Protein AF-A0A7S1QDC6-F1 (afdb_monomer_lite)

Radius of gyration: 20.39 Å; chains: 1; bounding box: 41×48×62 Å

Structure (mmCIF, N/CA/C/O backbone):
data_AF-A0A7S1QDC6-F1
#
_entry.id   AF-A0A7S1QDC6-F1
#
loop_
_atom_site.group_PDB
_atom_site.id
_atom_site.type_symbol
_atom_site.label_atom_id
_atom_site.label_alt_id
_atom_site.label_comp_id
_atom_site.label_asym_id
_atom_site.label_entity_id
_atom_site.label_seq_id
_atom_site.pdbx_PDB_ins_code
_atom_site.Cartn_x
_atom_site.Cartn_y
_atom_site.Cartn_z
_atom_site.occupancy
_atom_site.B_iso_or_equiv
_atom_site.auth_seq_id
_atom_site.auth_comp_id
_atom_site.auth_asym_id
_atom_site.auth_atom_id
_atom_site.pdbx_PDB_model_num
ATOM 1 N N . LEU A 1 1 ? 15.875 -5.600 -30.305 1.00 35.31 1 LEU A N 1
ATOM 2 C CA . LEU A 1 1 ? 15.458 -5.580 -31.722 1.00 35.31 1 LEU A CA 1
ATOM 3 C C . LEU A 1 1 ? 15.984 -4.277 -32.307 1.00 35.31 1 LEU A C 1
ATOM 5 O O . LEU A 1 1 ? 15.741 -3.243 -31.699 1.00 35.31 1 LEU A O 1
ATOM 9 N N . HIS A 1 2 ? 16.776 -4.357 -33.373 1.00 34.00 2 HIS A N 1
ATOM 10 C CA . HIS A 1 2 ? 17.306 -3.213 -34.121 1.00 34.00 2 HIS A CA 1
ATOM 11 C C . HIS A 1 2 ? 16.173 -2.286 -34.588 1.00 34.00 2 HIS A C 1
ATOM 13 O O . HIS A 1 2 ? 15.144 -2.784 -35.041 1.00 34.00 2 HIS A O 1
ATOM 19 N N . ALA A 1 3 ? 16.390 -0.974 -34.541 1.00 26.83 3 ALA A N 1
ATOM 20 C CA . ALA A 1 3 ? 15.672 -0.024 -35.383 1.00 26.83 3 ALA A CA 1
ATOM 21 C C . ALA A 1 3 ? 16.643 1.095 -35.772 1.00 26.83 3 ALA A C 1
ATOM 23 O O . ALA A 1 3 ? 16.982 1.962 -34.969 1.00 26.83 3 ALA A O 1
ATOM 24 N N . GLU A 1 4 ? 17.149 0.990 -36.996 1.00 35.66 4 GLU A N 1
ATOM 25 C CA . GLU A 1 4 ? 17.740 2.097 -37.735 1.00 35.66 4 GLU A CA 1
ATOM 26 C C . GLU A 1 4 ? 16.667 3.129 -38.114 1.00 35.66 4 GLU A C 1
ATOM 28 O O . GLU A 1 4 ? 15.508 2.778 -38.331 1.00 35.66 4 GLU A O 1
ATOM 33 N N . LEU A 1 5 ? 17.144 4.368 -38.275 1.00 38.75 5 LEU A N 1
ATOM 34 C CA . LEU A 1 5 ? 16.608 5.462 -39.093 1.00 38.75 5 LEU A CA 1
ATOM 35 C C . LEU A 1 5 ? 15.266 6.087 -38.682 1.00 38.75 5 LEU A C 1
ATOM 37 O O . LEU A 1 5 ? 14.196 5.617 -39.050 1.00 38.75 5 LEU A O 1
ATOM 41 N N . LEU A 1 6 ? 15.361 7.275 -38.075 1.00 36.66 6 LEU A N 1
ATOM 42 C CA . LEU A 1 6 ? 14.397 8.357 -38.281 1.00 36.66 6 LEU A CA 1
ATOM 43 C C . LEU A 1 6 ? 15.151 9.664 -38.565 1.00 36.66 6 LEU A C 1
ATOM 45 O O . LEU A 1 6 ? 16.233 9.923 -38.039 1.00 36.66 6 LEU A O 1
ATOM 49 N N . GLU A 1 7 ? 14.588 10.409 -39.503 1.00 43.44 7 GLU A N 1
ATOM 50 C CA . GLU A 1 7 ? 15.212 11.398 -40.373 1.00 43.44 7 GLU A CA 1
ATOM 51 C C . GLU A 1 7 ? 15.682 12.675 -39.659 1.00 43.44 7 GLU A C 1
ATOM 53 O O . GLU A 1 7 ? 15.037 13.183 -38.742 1.00 43.44 7 GLU A O 1
ATOM 58 N N . ARG A 1 8 ? 16.797 13.247 -40.136 1.00 41.16 8 ARG A N 1
ATOM 59 C CA . ARG A 1 8 ? 17.231 14.600 -39.771 1.00 41.16 8 ARG A CA 1
ATOM 60 C C . ARG A 1 8 ? 16.418 15.616 -40.574 1.00 41.16 8 ARG A C 1
ATOM 62 O O . ARG A 1 8 ? 16.711 15.846 -41.744 1.00 41.16 8 ARG A O 1
ATOM 69 N N . GLY A 1 9 ? 15.418 16.235 -39.951 1.00 43.78 9 GLY A N 1
ATOM 70 C CA . GLY A 1 9 ? 14.804 17.453 -40.481 1.00 43.78 9 GLY A CA 1
ATOM 71 C C . GLY A 1 9 ? 15.820 18.597 -40.455 1.00 43.78 9 GLY A C 1
ATOM 72 O O . GLY A 1 9 ? 16.334 18.936 -39.394 1.00 43.78 9 GLY A O 1
ATOM 73 N N . GLY A 1 10 ? 16.157 19.158 -41.617 1.00 44.28 10 GLY A N 1
ATOM 74 C CA . GLY A 1 10 ? 17.067 20.301 -41.714 1.00 44.28 10 GLY A CA 1
ATOM 75 C C . GLY A 1 10 ? 16.362 21.620 -41.394 1.00 44.28 10 GLY A C 1
ATOM 76 O O . GLY A 1 10 ? 15.289 21.879 -41.934 1.00 44.28 10 GLY A O 1
ATOM 77 N N . PHE A 1 11 ? 16.983 22.472 -40.573 1.00 46.94 11 PHE A N 1
ATOM 78 C CA . PHE A 1 11 ? 16.569 23.865 -40.369 1.00 46.94 11 PHE A CA 1
ATOM 79 C C . PHE A 1 11 ? 17.761 24.839 -40.349 1.00 46.94 11 PHE A C 1
ATOM 81 O O . PHE A 1 11 ? 18.915 24.448 -40.198 1.00 46.94 11 PHE A O 1
ATOM 88 N N . ALA A 1 12 ? 17.435 26.107 -40.616 1.00 53.38 12 ALA A N 1
ATOM 89 C CA . ALA A 1 12 ? 18.301 27.199 -41.064 1.00 53.38 12 ALA A CA 1
ATOM 90 C C . ALA A 1 12 ? 19.373 27.676 -40.050 1.00 53.38 12 ALA A C 1
ATOM 92 O O . ALA A 1 12 ? 19.178 27.561 -38.840 1.00 53.38 12 ALA A O 1
ATOM 93 N N . PRO A 1 13 ? 20.485 28.279 -40.524 1.00 42.72 13 PRO A N 1
ATOM 94 C CA . PRO A 1 13 ? 21.589 28.718 -39.669 1.00 42.72 13 PRO A CA 1
ATOM 95 C C . PRO A 1 13 ? 21.233 29.982 -38.866 1.00 42.72 13 PRO A C 1
ATOM 97 O O . PRO A 1 13 ? 20.857 30.998 -39.448 1.00 42.72 13 PRO A O 1
ATOM 100 N N . GLY A 1 14 ? 21.397 29.942 -37.536 1.00 58.16 14 GLY A N 1
ATOM 101 C CA . GLY A 1 14 ? 21.331 31.140 -36.679 1.00 58.16 14 GLY A CA 1
ATOM 102 C C . GLY A 1 14 ? 20.695 30.975 -35.295 1.00 58.16 14 GLY A C 1
ATOM 103 O O . GLY A 1 14 ? 20.747 31.911 -34.502 1.00 58.16 14 GLY A O 1
ATOM 104 N N . VAL A 1 15 ? 20.123 29.815 -34.968 1.00 51.81 15 VAL A N 1
ATOM 105 C CA . VAL A 1 15 ? 19.572 29.538 -33.630 1.00 51.81 15 VAL A CA 1
ATOM 106 C C . VAL A 1 15 ? 20.559 28.651 -32.874 1.00 51.81 15 VAL A C 1
ATOM 108 O O . VAL A 1 15 ? 20.955 27.607 -33.382 1.00 51.81 15 VAL A O 1
ATOM 111 N N . GLN A 1 16 ? 20.987 29.069 -31.678 1.00 48.47 16 GLN A N 1
ATOM 112 C CA . GLN A 1 16 ? 21.754 28.209 -30.774 1.00 48.47 16 GLN A CA 1
ATOM 113 C C . GLN A 1 16 ? 20.852 27.036 -30.370 1.00 48.47 16 GLN A C 1
ATOM 115 O O . GLN A 1 16 ? 19.906 27.197 -29.601 1.00 48.47 16 GLN A O 1
ATOM 120 N N . GLU A 1 17 ? 21.099 25.882 -30.982 1.00 49.03 17 GLU A N 1
ATOM 121 C CA . GLU A 1 17 ? 20.312 24.666 -30.822 1.00 49.03 17 GLU A CA 1
ATOM 122 C C . GLU A 1 17 ? 20.510 24.144 -29.394 1.00 49.03 17 GLU A C 1
ATOM 124 O O . GLU A 1 17 ? 21.606 23.733 -29.008 1.00 49.03 17 GLU A O 1
ATOM 129 N N . LEU A 1 18 ? 19.465 24.214 -28.568 1.00 46.81 18 LEU A N 1
ATOM 130 C CA . LEU A 1 18 ? 19.485 23.557 -27.269 1.00 46.81 18 LEU A CA 1
ATOM 131 C C . LEU A 1 18 ? 19.359 22.058 -27.550 1.00 46.81 18 LEU A C 1
ATOM 133 O O . LEU A 1 18 ? 18.273 21.568 -27.856 1.00 46.81 18 LEU A O 1
ATOM 137 N N . GLN A 1 19 ? 20.487 21.351 -27.527 1.00 42.47 19 GLN A N 1
ATOM 138 C CA . GLN A 1 19 ? 20.519 19.908 -27.730 1.00 42.47 19 GLN A CA 1
ATOM 139 C C . GLN A 1 19 ? 19.786 19.238 -26.561 1.00 42.47 19 GLN A C 1
ATOM 141 O O . GLN A 1 19 ? 20.292 19.169 -25.442 1.00 42.47 19 GLN A O 1
ATOM 146 N N . VAL A 1 20 ? 18.558 18.787 -26.812 1.00 53.44 20 VAL A N 1
ATOM 147 C CA . VAL A 1 20 ? 17.775 18.006 -25.853 1.00 53.44 20 VAL A CA 1
ATOM 148 C C . VAL A 1 20 ? 17.903 16.541 -26.237 1.00 53.44 20 VAL A C 1
ATOM 150 O O . VAL A 1 20 ? 17.207 16.054 -27.127 1.00 53.44 20 VAL A O 1
ATOM 153 N N . ASP A 1 21 ? 18.795 15.830 -25.555 1.00 42.91 21 ASP A N 1
ATOM 154 C CA . ASP A 1 21 ? 18.913 14.385 -25.710 1.00 42.91 21 ASP A CA 1
ATOM 155 C C . ASP A 1 21 ? 17.806 13.691 -24.897 1.00 42.91 21 ASP A C 1
ATOM 157 O O . ASP A 1 21 ? 17.764 13.759 -23.665 1.00 42.91 21 ASP A O 1
ATOM 161 N N . LEU A 1 22 ? 16.882 13.019 -25.587 1.00 39.88 22 LEU A N 1
ATOM 162 C CA . LEU A 1 22 ? 15.813 12.235 -24.966 1.00 39.88 22 LEU A CA 1
ATOM 163 C C . LEU A 1 22 ? 16.212 10.759 -24.904 1.00 39.88 22 LEU A C 1
ATOM 165 O O . LEU A 1 22 ? 16.134 10.030 -25.892 1.00 39.88 22 LEU A O 1
ATOM 169 N N . PHE A 1 23 ? 16.603 10.302 -23.717 1.00 40.09 23 PHE A N 1
ATOM 170 C CA . PHE A 1 23 ? 16.895 8.895 -23.455 1.00 40.09 23 PHE A CA 1
ATOM 171 C C . PHE A 1 23 ? 15.668 8.198 -22.859 1.00 40.09 23 PHE A C 1
ATOM 173 O O . PHE A 1 23 ? 15.332 8.402 -21.694 1.00 40.09 23 PHE A O 1
ATOM 180 N N . PHE A 1 24 ? 15.024 7.323 -23.632 1.00 40.91 24 PHE A N 1
ATOM 181 C CA . PHE A 1 24 ? 14.035 6.380 -23.109 1.00 40.91 24 PHE A CA 1
ATOM 182 C C . PHE A 1 24 ? 14.665 4.988 -23.044 1.00 40.91 24 PHE A C 1
ATOM 184 O O . PHE A 1 24 ? 14.716 4.272 -24.043 1.00 40.91 24 PHE A O 1
ATOM 191 N N . SER A 1 25 ? 15.138 4.575 -21.865 1.00 45.91 25 SER A N 1
ATOM 192 C CA . SER A 1 25 ? 15.275 3.146 -21.593 1.00 45.91 25 SER A CA 1
ATOM 193 C C . SER A 1 25 ? 13.894 2.646 -21.181 1.00 45.91 25 SER A C 1
ATOM 195 O O . SER A 1 25 ? 13.283 3.142 -20.234 1.00 45.91 25 SER A O 1
ATOM 197 N N . GLY A 1 26 ? 13.338 1.716 -21.958 1.00 38.78 26 GLY A N 1
ATOM 198 C CA . GLY A 1 26 ? 12.081 1.083 -21.598 1.00 38.78 26 GLY A CA 1
ATOM 199 C C . GLY A 1 26 ? 12.256 0.404 -20.246 1.00 38.78 26 GLY A C 1
ATOM 200 O O . GLY A 1 26 ? 12.924 -0.628 -20.158 1.00 38.78 26 GLY A O 1
ATOM 201 N N . LEU A 1 27 ? 11.646 0.963 -19.195 1.00 44.78 27 LEU A N 1
ATOM 202 C CA . LEU A 1 27 ? 11.279 0.175 -18.025 1.00 44.78 27 LEU A CA 1
ATOM 203 C C . LEU A 1 27 ? 10.631 -1.092 -18.586 1.00 44.78 27 LEU A C 1
ATOM 205 O O . LEU A 1 27 ? 9.740 -0.985 -19.436 1.00 44.78 27 LEU A O 1
ATOM 209 N N . ARG A 1 28 ? 11.128 -2.278 -18.196 1.00 46.53 28 ARG A N 1
ATOM 210 C CA . ARG A 1 28 ? 10.458 -3.561 -18.473 1.00 46.53 28 ARG A CA 1
ATOM 211 C C . ARG A 1 28 ? 8.961 -3.301 -18.421 1.00 46.53 28 ARG A C 1
ATOM 213 O O . ARG A 1 28 ? 8.509 -2.773 -17.409 1.00 46.53 28 ARG A O 1
ATOM 220 N N . LYS A 1 29 ? 8.235 -3.607 -19.501 1.00 50.91 29 LYS A N 1
ATOM 221 C CA . LYS A 1 29 ? 6.787 -3.400 -19.564 1.00 50.91 29 LYS A CA 1
ATOM 222 C C . LYS A 1 29 ? 6.190 -4.109 -18.351 1.00 50.91 29 LYS A C 1
ATOM 224 O O . LYS A 1 29 ? 6.134 -5.338 -18.340 1.00 50.91 29 LYS A O 1
ATOM 229 N N . MET A 1 30 ? 5.871 -3.352 -17.302 1.00 58.53 30 MET A N 1
ATOM 230 C CA . MET A 1 30 ? 5.314 -3.933 -16.094 1.00 58.53 30 MET A CA 1
ATOM 231 C C . MET A 1 30 ? 3.956 -4.502 -16.496 1.00 58.53 30 MET A C 1
ATOM 233 O O . MET A 1 30 ? 3.219 -3.850 -17.250 1.00 58.53 30 MET A O 1
ATOM 237 N N . PRO A 1 31 ? 3.642 -5.744 -16.103 1.00 62.44 31 PRO A N 1
ATOM 238 C CA . PRO A 1 31 ? 2.319 -6.276 -16.356 1.00 62.44 31 PRO A CA 1
ATOM 239 C C . PRO A 1 31 ? 1.299 -5.318 -15.736 1.00 62.44 31 PRO A C 1
ATOM 241 O O . PRO A 1 31 ? 1.493 -4.816 -14.625 1.00 62.44 31 PRO A O 1
ATOM 244 N N . ARG A 1 32 ? 0.229 -5.025 -16.484 1.00 66.12 32 ARG A N 1
ATOM 245 C CA . ARG A 1 32 ? -0.867 -4.209 -15.960 1.00 66.12 32 ARG A CA 1
ATOM 246 C C . ARG A 1 32 ? -1.409 -4.876 -14.703 1.00 66.12 32 ARG A C 1
ATOM 248 O O . ARG A 1 32 ? -1.716 -6.069 -14.735 1.00 66.12 32 ARG A O 1
ATOM 255 N N . LEU A 1 33 ? -1.555 -4.097 -13.637 1.00 68.12 33 LEU A N 1
ATOM 256 C CA . LEU A 1 33 ? -2.249 -4.538 -12.436 1.00 68.12 33 LEU A CA 1
ATOM 257 C C . LEU A 1 33 ? -3.701 -4.850 -12.809 1.00 68.12 33 LEU A C 1
ATOM 259 O O . LEU A 1 33 ? -4.391 -4.020 -13.401 1.00 68.12 33 LEU A O 1
ATOM 263 N N . ARG A 1 34 ? -4.165 -6.056 -12.482 1.00 71.12 34 ARG A N 1
ATOM 264 C CA . ARG A 1 34 ? -5.550 -6.488 -12.716 1.00 71.12 34 ARG A CA 1
ATOM 265 C C . ARG A 1 34 ? -6.442 -6.027 -11.567 1.00 71.12 34 ARG A C 1
ATOM 267 O O . ARG A 1 34 ? -6.919 -6.832 -10.767 1.00 71.12 34 ARG A O 1
ATOM 274 N N . VAL A 1 35 ? -6.621 -4.714 -11.450 1.00 75.19 35 VAL A N 1
ATOM 275 C CA . VAL A 1 35 ? -7.349 -4.089 -10.330 1.00 75.19 35 VAL A CA 1
ATOM 276 C C . VAL A 1 35 ? -8.815 -4.543 -10.292 1.00 75.19 35 VAL A C 1
ATOM 278 O O . VAL A 1 35 ? -9.410 -4.649 -9.221 1.00 75.19 35 VAL A O 1
ATOM 281 N N . GLU A 1 36 ? -9.399 -4.891 -11.440 1.00 80.56 36 GLU A N 1
ATOM 282 C CA . GLU A 1 36 ? -10.772 -5.392 -11.538 1.00 80.56 36 GLU A CA 1
ATOM 283 C C . GLU A 1 36 ? -10.982 -6.698 -10.766 1.00 80.56 36 GLU A C 1
ATOM 285 O O . GLU A 1 36 ? -12.054 -6.909 -10.193 1.00 80.56 36 GLU A O 1
ATOM 290 N N . ASP A 1 37 ? -9.971 -7.568 -10.723 1.00 78.56 37 ASP A N 1
ATOM 291 C CA . ASP A 1 37 ? -10.051 -8.841 -10.008 1.00 78.56 37 ASP A CA 1
ATOM 292 C C . ASP A 1 37 ? -10.016 -8.622 -8.488 1.00 78.56 37 ASP A C 1
ATOM 294 O O . ASP A 1 37 ? -10.794 -9.242 -7.755 1.00 78.56 37 ASP A O 1
ATOM 298 N N . ALA A 1 38 ? -9.196 -7.676 -8.016 1.00 77.31 38 ALA A N 1
ATOM 299 C CA . ALA A 1 38 ? -9.154 -7.270 -6.611 1.00 77.31 38 ALA A CA 1
ATOM 300 C C . ALA A 1 38 ? -10.480 -6.619 -6.174 1.00 77.31 38 ALA A C 1
ATOM 302 O O . ALA A 1 38 ? -11.057 -6.984 -5.149 1.00 77.31 38 ALA A O 1
ATOM 303 N N . ILE A 1 39 ? -11.041 -5.723 -6.998 1.00 85.75 39 ILE A N 1
ATOM 304 C CA . ILE A 1 39 ? -12.356 -5.110 -6.749 1.00 85.75 39 ILE A CA 1
ATOM 305 C C . ILE A 1 39 ? -13.454 -6.177 -6.704 1.00 85.75 39 ILE A C 1
ATOM 307 O O . ILE A 1 39 ? -14.294 -6.163 -5.803 1.00 85.75 39 ILE A O 1
ATOM 311 N N . ARG A 1 40 ? -13.470 -7.117 -7.660 1.00 86.31 40 ARG A N 1
ATOM 312 C CA . ARG A 1 40 ? -14.453 -8.213 -7.680 1.00 86.31 40 ARG A CA 1
ATOM 313 C C . ARG A 1 40 ? -14.355 -9.064 -6.417 1.00 86.31 40 ARG A C 1
ATOM 315 O O . ARG A 1 40 ? -15.383 -9.464 -5.877 1.00 86.31 40 ARG A O 1
ATOM 322 N N . THR A 1 41 ? -13.135 -9.312 -5.956 1.00 82.69 41 THR A N 1
ATOM 323 C CA . THR A 1 41 ? -12.863 -10.055 -4.728 1.00 82.69 41 THR A CA 1
ATOM 324 C C . THR A 1 41 ? -13.453 -9.344 -3.514 1.00 82.69 41 THR A C 1
ATOM 326 O O . THR A 1 41 ? -14.250 -9.953 -2.803 1.00 82.69 41 THR A O 1
ATOM 329 N N . LEU A 1 42 ? -13.164 -8.049 -3.340 1.00 84.62 42 LEU A N 1
ATOM 330 C CA . LEU A 1 42 ? -13.677 -7.237 -2.229 1.00 84.62 42 LEU A CA 1
ATOM 331 C C . LEU A 1 42 ? -15.207 -7.107 -2.228 1.00 84.62 42 LEU A C 1
ATOM 333 O O . LEU A 1 42 ? -15.832 -7.211 -1.178 1.00 84.62 42 LEU A O 1
ATOM 337 N N . ARG A 1 43 ? -15.853 -6.982 -3.397 1.00 87.50 43 ARG A N 1
ATOM 338 C CA . ARG A 1 43 ? -17.332 -6.972 -3.482 1.00 87.50 43 ARG A CA 1
ATOM 339 C C . ARG A 1 43 ? -17.977 -8.233 -2.907 1.00 87.50 43 ARG A C 1
ATOM 341 O O . ARG A 1 43 ? -19.114 -8.177 -2.455 1.00 87.50 43 ARG A O 1
ATOM 348 N N . GLY A 1 44 ? -17.273 -9.363 -2.949 1.00 84.62 44 GLY A N 1
ATOM 349 C CA . GLY A 1 44 ? -17.757 -10.641 -2.438 1.00 84.62 44 GLY A CA 1
ATOM 350 C C . GLY A 1 44 ? -17.495 -10.878 -0.950 1.00 84.62 44 GLY A C 1
ATOM 351 O O . GLY A 1 44 ? -17.898 -11.928 -0.454 1.00 84.62 44 GLY A O 1
ATOM 352 N N . THR A 1 45 ? -16.810 -9.969 -0.244 1.00 83.69 45 THR A N 1
ATOM 353 C CA . THR A 1 45 ? -16.409 -10.189 1.159 1.00 83.69 45 THR A CA 1
ATOM 354 C C . THR A 1 45 ? -17.349 -9.565 2.183 1.00 83.69 45 THR A C 1
ATOM 356 O O . THR A 1 45 ? -17.220 -9.863 3.365 1.00 83.69 45 THR A O 1
ATOM 359 N N . GLY A 1 46 ? -18.288 -8.717 1.750 1.00 81.88 46 GLY A N 1
ATOM 360 C CA . GLY A 1 46 ? -19.167 -7.957 2.646 1.00 81.88 46 GLY A CA 1
ATOM 361 C C . GLY A 1 46 ? -18.500 -6.733 3.286 1.00 81.88 46 GLY A C 1
ATOM 362 O O . GLY A 1 46 ? -19.164 -6.000 4.011 1.00 81.88 46 GLY A O 1
ATOM 363 N N . CYS A 1 47 ? -17.219 -6.477 3.001 1.00 86.44 47 CYS A N 1
ATOM 364 C CA . CYS A 1 47 ? -16.540 -5.260 3.434 1.00 86.44 47 CYS A CA 1
ATOM 365 C C . CYS A 1 47 ? -17.034 -4.054 2.627 1.00 86.44 47 CYS A C 1
ATOM 367 O O . CYS A 1 47 ? -17.102 -4.108 1.397 1.00 86.44 47 CYS A O 1
ATOM 369 N N . GLU A 1 48 ? -17.295 -2.937 3.301 1.00 89.50 48 GLU A N 1
ATOM 370 C CA . GLU A 1 48 ? -17.400 -1.645 2.630 1.00 89.50 48 GLU A CA 1
ATOM 371 C C . GLU A 1 48 ? -16.004 -1.202 2.169 1.00 89.50 48 GLU A C 1
ATOM 373 O O . GLU A 1 48 ? -15.032 -1.281 2.924 1.00 89.50 48 GLU A O 1
ATOM 378 N N . PHE A 1 49 ? -15.877 -0.775 0.912 1.00 89.25 49 PHE A N 1
ATOM 379 C CA . PHE A 1 49 ? -14.598 -0.338 0.359 1.00 89.25 49 PHE A CA 1
ATOM 380 C C . PHE A 1 49 ? -14.782 0.756 -0.695 1.00 89.25 49 PHE A C 1
ATOM 382 O O . PHE A 1 49 ? -15.804 0.833 -1.377 1.00 89.25 49 PHE A O 1
ATOM 389 N N . SER A 1 50 ? -13.739 1.568 -0.874 1.00 88.69 50 SER A N 1
ATOM 390 C CA . SER A 1 50 ? -13.654 2.588 -1.919 1.00 88.69 50 SER A CA 1
ATOM 391 C C . SER A 1 50 ? -12.388 2.372 -2.741 1.00 88.69 50 SER A C 1
ATOM 393 O O . SER A 1 50 ? -11.279 2.414 -2.212 1.00 88.69 50 SER A O 1
ATOM 395 N N . ALA A 1 51 ? -12.548 2.111 -4.039 1.00 89.94 51 ALA A N 1
ATOM 396 C CA . ALA A 1 51 ? -11.427 1.914 -4.952 1.00 89.94 51 ALA A CA 1
ATOM 397 C C . ALA A 1 51 ? -11.010 3.247 -5.591 1.00 89.94 51 ALA A C 1
ATOM 399 O O . ALA A 1 51 ? -11.840 3.979 -6.136 1.00 89.94 51 ALA A O 1
ATOM 400 N N . ARG A 1 52 ? -9.711 3.553 -5.553 1.00 91.06 52 ARG A N 1
ATOM 401 C CA . ARG A 1 52 ? -9.101 4.750 -6.151 1.00 91.06 52 ARG A CA 1
ATOM 402 C C . ARG A 1 52 ? -7.824 4.355 -6.888 1.00 91.06 52 ARG A C 1
ATOM 404 O O . ARG A 1 52 ? -7.188 3.368 -6.531 1.00 91.06 52 ARG A O 1
ATOM 411 N N . ALA A 1 53 ? -7.420 5.153 -7.876 1.00 90.88 53 ALA A N 1
ATOM 412 C CA . ALA A 1 53 ? -6.062 5.059 -8.406 1.00 90.88 53 ALA A CA 1
ATOM 413 C C . ALA A 1 53 ? -5.054 5.415 -7.306 1.00 90.88 53 ALA A C 1
ATOM 415 O O . ALA A 1 53 ? -5.320 6.311 -6.498 1.00 90.88 53 ALA A O 1
ATOM 416 N N . ALA A 1 54 ? -3.907 4.742 -7.285 1.00 89.81 54 ALA A N 1
ATOM 417 C CA . ALA A 1 54 ? -2.936 4.829 -6.200 1.00 89.81 54 ALA A CA 1
ATOM 418 C C . ALA A 1 54 ? -2.060 6.090 -6.293 1.00 89.81 54 ALA A C 1
ATOM 420 O O . ALA A 1 54 ? -0.850 6.008 -6.161 1.00 89.81 54 ALA A O 1
ATOM 421 N N . THR A 1 55 ? -2.642 7.265 -6.530 1.00 91.69 55 THR A N 1
ATOM 422 C CA . THR A 1 55 ? -1.898 8.529 -6.605 1.00 91.69 55 THR A CA 1
ATOM 423 C C . THR A 1 55 ? -1.606 9.083 -5.211 1.00 91.69 55 THR A C 1
ATOM 425 O O . THR A 1 55 ? -2.360 8.859 -4.263 1.00 91.69 55 THR A O 1
ATOM 428 N N . THR A 1 56 ? -0.529 9.860 -5.081 1.00 92.38 56 THR A N 1
ATOM 429 C CA . THR A 1 56 ? -0.191 10.551 -3.825 1.00 92.38 56 THR A CA 1
ATOM 430 C C . THR A 1 56 ? -1.322 11.464 -3.347 1.00 92.38 56 THR A C 1
ATOM 432 O O . THR A 1 56 ? -1.609 11.499 -2.154 1.00 92.38 56 THR A O 1
ATOM 435 N N . GLU A 1 57 ? -1.997 12.143 -4.278 1.00 92.56 57 GLU A N 1
ATOM 436 C CA . GLU A 1 57 ? -3.192 12.961 -4.041 1.00 92.56 57 GLU A CA 1
ATOM 437 C C . GLU A 1 57 ? -4.309 12.138 -3.378 1.00 92.56 57 GLU A C 1
ATOM 439 O O . GLU A 1 57 ? -4.716 12.438 -2.258 1.00 92.56 57 GLU A O 1
ATOM 444 N N . ASN A 1 58 ? -4.740 11.041 -4.017 1.00 92.69 58 ASN A N 1
ATOM 445 C CA . ASN A 1 58 ? -5.832 10.201 -3.519 1.00 92.69 58 ASN A CA 1
ATOM 446 C C . ASN A 1 58 ? -5.512 9.604 -2.145 1.00 92.69 58 ASN A C 1
ATOM 448 O O . ASN A 1 58 ? -6.389 9.536 -1.285 1.00 92.69 58 ASN A O 1
ATOM 452 N N . ILE A 1 59 ? -4.261 9.186 -1.930 1.00 92.62 59 ILE A N 1
ATOM 453 C CA . ILE A 1 59 ? -3.807 8.631 -0.650 1.00 92.62 59 ILE A CA 1
ATOM 454 C C . ILE A 1 59 ? -3.911 9.685 0.457 1.00 92.62 59 ILE A C 1
ATOM 456 O O . ILE A 1 59 ? -4.477 9.400 1.512 1.00 92.62 59 ILE A O 1
ATOM 460 N N . ARG A 1 60 ? -3.432 10.913 0.213 1.00 92.00 60 ARG A N 1
ATOM 461 C CA . ARG A 1 60 ? -3.544 12.016 1.183 1.00 92.00 60 ARG A CA 1
ATOM 462 C C . ARG A 1 60 ? -4.994 12.353 1.486 1.00 92.00 60 ARG A C 1
ATOM 464 O O . ARG A 1 60 ? -5.334 12.508 2.652 1.00 92.00 60 ARG A O 1
ATOM 471 N N . THR A 1 61 ? -5.841 12.450 0.462 1.00 90.44 61 THR A N 1
ATOM 472 C CA . THR A 1 61 ? -7.265 12.755 0.639 1.00 90.44 61 THR A CA 1
ATOM 473 C C . THR A 1 61 ? -7.961 11.699 1.495 1.00 90.44 61 THR A C 1
ATOM 475 O O . THR A 1 61 ? -8.677 12.061 2.423 1.00 90.44 61 THR A O 1
ATOM 478 N N . LEU A 1 62 ? -7.720 10.408 1.234 1.00 89.81 62 LEU A N 1
ATOM 479 C CA . LEU A 1 62 ? -8.291 9.310 2.025 1.00 89.81 62 LEU A CA 1
ATOM 480 C C . LEU A 1 62 ? -7.814 9.343 3.481 1.00 89.81 62 LEU A C 1
ATOM 482 O O . LEU A 1 62 ? -8.612 9.203 4.402 1.00 89.81 62 LEU A O 1
ATOM 486 N N . ILE A 1 63 ? -6.517 9.559 3.701 1.00 89.56 63 ILE A N 1
ATOM 487 C CA . ILE A 1 63 ? -5.958 9.650 5.053 1.00 89.56 63 ILE A CA 1
ATOM 488 C C . ILE A 1 63 ? -6.538 10.849 5.811 1.00 89.56 63 ILE A C 1
ATOM 490 O O . ILE A 1 63 ? -6.918 10.706 6.971 1.00 89.56 63 ILE A O 1
ATOM 494 N N . ALA A 1 64 ? -6.630 12.010 5.161 1.00 88.31 64 ALA A N 1
ATOM 495 C CA . ALA A 1 64 ? -7.146 13.230 5.770 1.00 88.31 64 ALA A CA 1
ATOM 496 C C . ALA A 1 64 ? -8.647 13.151 6.092 1.00 88.31 64 ALA A C 1
ATOM 498 O O . ALA A 1 64 ? -9.082 13.759 7.067 1.00 88.31 64 ALA A O 1
ATOM 499 N N . ALA A 1 65 ? -9.429 12.401 5.307 1.00 87.88 65 ALA A N 1
ATOM 500 C CA . ALA A 1 65 ? -10.845 12.168 5.587 1.00 87.88 65 ALA A CA 1
ATOM 501 C C . ALA A 1 65 ? -11.055 11.380 6.893 1.00 87.88 65 ALA A C 1
ATOM 503 O O . ALA A 1 65 ? -12.029 11.620 7.605 1.00 87.88 65 ALA A O 1
ATOM 504 N N . GLY A 1 66 ? -10.132 10.468 7.227 1.00 86.88 66 GLY A N 1
ATOM 505 C CA . GLY A 1 66 ? -10.142 9.716 8.487 1.00 86.88 66 GLY A CA 1
ATOM 506 C C . GLY A 1 66 ? -11.290 8.707 8.631 1.00 86.88 66 GLY A C 1
ATOM 507 O O . GLY A 1 66 ? -11.496 8.168 9.717 1.00 86.88 66 GLY A O 1
ATOM 508 N N . ASP A 1 67 ? -12.025 8.446 7.551 1.00 85.62 67 ASP A N 1
ATOM 509 C CA . ASP A 1 67 ? -13.155 7.514 7.471 1.00 85.62 67 ASP A CA 1
ATOM 510 C C . ASP A 1 67 ? -12.710 6.057 7.279 1.00 85.62 67 ASP A C 1
ATOM 512 O O . ASP A 1 67 ? -13.421 5.119 7.641 1.00 85.62 67 ASP A O 1
ATOM 516 N N . CYS A 1 68 ? -11.501 5.853 6.759 1.00 87.25 68 CYS A N 1
ATOM 517 C CA . CYS A 1 68 ? -10.952 4.535 6.507 1.00 87.25 68 CYS A CA 1
ATOM 518 C C . CYS A 1 68 ? -10.062 4.040 7.657 1.00 87.25 68 CYS A C 1
ATOM 520 O O . CYS A 1 68 ? -9.265 4.786 8.224 1.00 87.25 68 CYS A O 1
ATOM 522 N N . ARG A 1 69 ? -10.155 2.742 7.975 1.00 90.19 69 ARG A N 1
ATOM 523 C CA . ARG A 1 69 ? -9.280 2.058 8.949 1.00 90.19 69 ARG A CA 1
ATOM 524 C C . ARG A 1 69 ? -8.227 1.160 8.297 1.00 90.19 69 ARG A C 1
ATOM 526 O O . ARG A 1 69 ? -7.260 0.780 8.961 1.00 90.19 69 ARG A O 1
ATOM 533 N N . ILE A 1 70 ? -8.416 0.806 7.024 1.00 92.69 70 ILE A N 1
ATOM 534 C CA . ILE A 1 70 ? -7.614 -0.191 6.309 1.00 92.69 70 ILE A CA 1
ATOM 535 C C . ILE A 1 70 ? -7.214 0.354 4.941 1.00 92.69 70 ILE A C 1
ATOM 537 O O . ILE A 1 70 ? -8.068 0.592 4.093 1.00 92.69 70 ILE A O 1
ATOM 541 N N . LEU A 1 71 ? -5.914 0.482 4.685 1.00 93.69 71 LEU A N 1
ATOM 542 C CA . LEU A 1 71 ? -5.419 0.816 3.349 1.00 93.69 71 LEU A CA 1
ATOM 543 C C . LEU A 1 71 ? -4.972 -0.455 2.632 1.00 93.69 71 LEU A C 1
ATOM 545 O O . LEU A 1 71 ? -4.031 -1.108 3.076 1.00 93.69 71 LEU A O 1
ATOM 549 N N . HIS A 1 72 ? -5.630 -0.789 1.522 1.00 93.12 72 HIS A N 1
ATOM 550 C CA . HIS A 1 72 ? -5.208 -1.860 0.624 1.00 93.12 72 HIS A CA 1
ATOM 551 C C . HIS A 1 72 ? -4.507 -1.267 -0.599 1.00 93.12 72 HIS A C 1
ATOM 553 O O . HIS A 1 72 ? -5.112 -0.525 -1.372 1.00 93.12 72 HIS A O 1
ATOM 559 N N . PHE A 1 73 ? -3.233 -1.602 -0.770 1.00 92.44 73 PHE A N 1
ATOM 560 C CA . PHE A 1 73 ? -2.420 -1.184 -1.898 1.00 92.44 73 PHE A CA 1
ATOM 561 C C . PHE A 1 73 ? -2.133 -2.345 -2.839 1.00 92.44 73 PHE A C 1
ATOM 563 O O . PHE A 1 73 ? -1.613 -3.374 -2.416 1.00 92.44 73 PHE A O 1
ATOM 570 N N . SER A 1 74 ? -2.373 -2.115 -4.126 1.00 88.50 74 SER A N 1
ATOM 571 C CA . SER A 1 74 ? -1.865 -2.941 -5.217 1.00 88.50 74 SER A CA 1
ATOM 572 C C . SER A 1 74 ? -1.010 -2.044 -6.106 1.00 88.50 74 SER A C 1
ATOM 574 O O . SER A 1 74 ? -1.523 -1.114 -6.727 1.00 88.50 74 SER A O 1
ATOM 576 N N . PHE A 1 75 ? 0.298 -2.274 -6.111 1.00 87.94 75 PHE A N 1
ATOM 577 C CA . PHE A 1 75 ? 1.266 -1.531 -6.918 1.00 87.94 75 PHE A CA 1
ATOM 578 C C . PHE A 1 75 ? 2.481 -2.406 -7.216 1.00 87.94 75 PHE A C 1
ATOM 580 O O . PHE A 1 75 ? 2.586 -3.520 -6.713 1.00 87.94 75 PHE A O 1
ATOM 587 N N . HIS A 1 76 ? 3.426 -1.880 -7.992 1.00 86.38 76 HIS A N 1
ATOM 588 C CA . HIS A 1 76 ? 4.724 -2.520 -8.188 1.00 86.38 76 HIS A CA 1
ATOM 589 C C . HIS A 1 76 ? 5.773 -1.940 -7.240 1.00 86.38 76 HIS A C 1
ATOM 591 O O . HIS A 1 76 ? 5.754 -0.746 -6.919 1.00 86.38 76 HIS A O 1
ATOM 597 N N . THR A 1 77 ? 6.739 -2.766 -6.844 1.00 84.94 77 THR A N 1
ATOM 598 C CA . THR A 1 77 ? 7.987 -2.316 -6.218 1.00 84.94 77 THR A CA 1
ATOM 599 C C . THR A 1 77 ? 9.199 -2.816 -6.995 1.00 84.94 77 THR A C 1
ATOM 601 O O . THR A 1 77 ? 9.141 -3.802 -7.732 1.00 84.94 77 THR A O 1
ATOM 604 N N . SER A 1 78 ? 10.327 -2.121 -6.853 1.00 82.88 78 SER A N 1
ATOM 605 C CA . SER A 1 78 ? 11.598 -2.585 -7.413 1.00 82.88 78 SER A CA 1
ATOM 606 C C . SER A 1 78 ? 12.336 -3.499 -6.438 1.00 82.88 78 SER A C 1
ATOM 608 O O . SER A 1 78 ? 12.530 -3.131 -5.282 1.00 82.88 78 SER A O 1
ATOM 610 N N . SER A 1 79 ? 12.899 -4.596 -6.942 1.00 71.38 79 SER A N 1
ATOM 611 C CA . SER A 1 79 ? 13.808 -5.484 -6.199 1.00 71.38 79 SER A CA 1
ATOM 612 C C . SER A 1 79 ? 15.275 -5.005 -6.174 1.00 71.38 79 SER A C 1
ATOM 614 O O . SER A 1 79 ? 16.175 -5.776 -5.852 1.00 71.38 79 SER A O 1
ATOM 616 N N . ALA A 1 80 ? 15.548 -3.765 -6.597 1.00 66.81 80 ALA A N 1
ATOM 617 C CA . ALA A 1 80 ? 16.899 -3.206 -6.688 1.00 66.81 80 ALA A CA 1
ATOM 618 C C . ALA A 1 80 ? 17.435 -2.744 -5.317 1.00 66.81 80 ALA A C 1
ATOM 620 O O . ALA A 1 80 ? 16.687 -2.647 -4.349 1.00 66.81 80 ALA A O 1
ATOM 621 N N . GLN A 1 81 ? 18.725 -2.380 -5.255 1.00 63.88 81 GLN A N 1
ATOM 622 C CA . GLN A 1 81 ? 19.413 -1.912 -4.034 1.00 63.88 81 GLN A CA 1
ATOM 623 C C . GLN A 1 81 ? 18.692 -0.774 -3.289 1.00 63.88 81 GLN A C 1
ATOM 625 O O . GLN A 1 81 ? 18.874 -0.618 -2.086 1.00 63.88 81 GLN A O 1
ATOM 630 N N . SER A 1 82 ? 17.874 0.018 -3.990 1.00 75.81 82 SER A N 1
ATOM 631 C CA . SER A 1 82 ? 16.960 0.973 -3.366 1.00 75.81 82 SER A CA 1
ATOM 632 C C . SER A 1 82 ? 15.520 0.592 -3.689 1.00 75.81 82 SER A C 1
ATOM 634 O O . SER A 1 82 ? 15.120 0.572 -4.852 1.00 75.81 82 SER A O 1
ATOM 636 N N . LEU A 1 83 ? 14.741 0.291 -2.650 1.00 84.69 83 LEU A N 1
ATOM 637 C CA . LEU A 1 83 ? 13.321 -0.011 -2.775 1.00 84.69 83 LEU A CA 1
ATOM 638 C C . LEU A 1 83 ? 12.572 1.231 -3.285 1.00 84.69 83 LEU A C 1
ATOM 640 O O . LEU A 1 83 ? 12.578 2.293 -2.646 1.00 84.69 83 LEU A O 1
ATOM 644 N N . ARG A 1 84 ? 11.934 1.086 -4.447 1.00 90.56 84 ARG A N 1
ATOM 645 C CA . ARG A 1 84 ? 11.049 2.074 -5.067 1.00 90.56 84 ARG A CA 1
ATOM 646 C C . ARG A 1 84 ? 9.629 1.540 -5.129 1.00 90.56 84 ARG A C 1
ATOM 648 O O . ARG A 1 84 ? 9.439 0.351 -5.374 1.00 90.56 84 ARG A O 1
ATOM 655 N N . VAL A 1 85 ? 8.666 2.432 -4.935 1.00 90.62 85 VAL A N 1
ATOM 656 C CA . VAL A 1 85 ? 7.228 2.175 -5.068 1.00 90.62 85 VAL A CA 1
ATOM 657 C C . VAL A 1 85 ? 6.729 2.897 -6.313 1.00 90.62 85 VAL A C 1
ATOM 659 O O . VAL A 1 85 ? 7.026 4.078 -6.492 1.00 90.62 85 VAL A O 1
ATOM 662 N N . PHE A 1 86 ? 5.986 2.196 -7.167 1.00 91.44 86 PHE A N 1
ATOM 663 C CA . PHE A 1 86 ? 5.449 2.734 -8.416 1.00 91.44 86 PHE A CA 1
ATOM 664 C C . PHE A 1 86 ? 3.948 2.967 -8.268 1.00 91.44 86 PHE A C 1
ATOM 666 O O . PHE A 1 86 ? 3.149 2.039 -8.343 1.00 91.44 86 PHE A O 1
ATOM 673 N N . LEU A 1 87 ? 3.578 4.220 -8.027 1.00 90.44 87 LEU A N 1
ATOM 674 C CA . LEU A 1 87 ? 2.199 4.658 -7.859 1.00 90.44 87 LEU A CA 1
ATOM 675 C C . LEU A 1 87 ? 1.621 5.107 -9.202 1.00 90.44 87 LEU A C 1
ATOM 677 O O . LEU A 1 87 ? 2.102 6.080 -9.770 1.00 90.44 87 LEU A O 1
ATOM 681 N N . GLU A 1 88 ? 0.604 4.424 -9.718 1.00 86.69 88 GLU A N 1
ATOM 682 C CA . GLU A 1 88 ? 0.054 4.699 -11.053 1.00 86.69 88 GLU A CA 1
ATOM 683 C C . GLU A 1 88 ? -1.296 5.430 -10.993 1.00 86.69 88 GLU A C 1
ATOM 685 O O . GLU A 1 88 ? -2.144 5.154 -10.136 1.00 86.69 88 GLU A O 1
ATOM 690 N N . ASP A 1 89 ? -1.506 6.366 -11.923 1.00 85.38 89 ASP A N 1
ATOM 691 C CA . ASP A 1 89 ? -2.828 6.933 -12.199 1.00 85.38 89 ASP A CA 1
ATOM 692 C C . ASP A 1 89 ? -3.642 6.064 -13.183 1.00 85.38 89 ASP A C 1
ATOM 694 O O . ASP A 1 89 ? -3.161 5.067 -13.724 1.00 85.38 89 ASP A O 1
ATOM 698 N N . ILE A 1 90 ? -4.895 6.451 -13.449 1.00 80.62 90 ILE A N 1
ATOM 699 C CA . ILE A 1 90 ? -5.786 5.720 -14.373 1.00 80.62 90 ILE A CA 1
ATOM 700 C C . ILE A 1 90 ? -5.314 5.736 -15.837 1.00 80.62 90 ILE A C 1
ATOM 702 O O . ILE A 1 90 ? -5.836 4.987 -16.662 1.00 80.62 90 ILE A O 1
ATOM 706 N N . HIS A 1 91 ? -4.352 6.594 -16.174 1.00 82.38 91 HIS A N 1
ATOM 707 C CA . HIS A 1 91 ? -3.767 6.712 -17.505 1.00 82.38 91 HIS A CA 1
ATOM 708 C C . HIS A 1 91 ? -2.444 5.937 -17.621 1.00 82.38 91 HIS A C 1
ATOM 710 O O . HIS A 1 91 ? -1.859 5.890 -18.703 1.00 82.38 91 HIS A O 1
ATOM 716 N N . GLY A 1 92 ? -1.987 5.296 -16.537 1.00 75.56 92 GLY A N 1
ATOM 717 C CA . GLY A 1 92 ? -0.733 4.547 -16.479 1.00 75.56 92 GLY A CA 1
ATOM 718 C C . GLY A 1 92 ? 0.500 5.423 -16.252 1.00 75.56 92 GLY A C 1
ATOM 719 O O . GLY A 1 92 ? 1.623 4.964 -16.463 1.00 75.56 92 GLY A O 1
ATOM 720 N N . LYS A 1 93 ? 0.332 6.685 -15.838 1.00 83.12 93 LYS A N 1
ATOM 721 C CA . LYS A 1 93 ? 1.458 7.528 -15.433 1.00 83.12 93 LYS A CA 1
ATOM 722 C C . LYS A 1 93 ? 1.929 7.088 -14.052 1.00 83.12 93 LYS A C 1
ATOM 724 O O . LYS A 1 93 ? 1.196 7.213 -13.072 1.00 83.12 93 LYS A O 1
ATOM 729 N N . ALA A 1 94 ? 3.170 6.619 -13.979 1.00 85.38 94 ALA A N 1
ATOM 730 C CA . ALA A 1 94 ? 3.798 6.236 -12.725 1.00 85.38 94 ALA A CA 1
ATOM 731 C C . ALA A 1 94 ? 4.436 7.444 -12.019 1.00 85.38 94 ALA A C 1
ATOM 733 O O . ALA A 1 94 ? 5.181 8.227 -12.613 1.00 85.38 94 ALA A O 1
ATOM 734 N N . HIS A 1 95 ? 4.183 7.555 -10.722 1.00 89.06 95 HIS A N 1
ATOM 735 C CA . HIS A 1 95 ? 4.893 8.395 -9.776 1.00 89.06 95 HIS A CA 1
ATOM 736 C C . HIS A 1 95 ? 5.761 7.494 -8.893 1.00 89.06 95 HIS A C 1
ATOM 738 O O . HIS A 1 95 ? 5.262 6.589 -8.225 1.00 89.06 95 HIS A O 1
ATOM 744 N N . ILE A 1 96 ? 7.074 7.710 -8.927 1.00 91.62 96 ILE A N 1
ATOM 745 C CA . ILE A 1 96 ? 8.040 6.838 -8.255 1.00 91.62 96 ILE A CA 1
ATOM 746 C C . ILE A 1 96 ? 8.387 7.444 -6.900 1.00 91.62 96 ILE A C 1
ATOM 748 O O . ILE A 1 96 ? 8.871 8.571 -6.835 1.00 91.62 96 ILE A O 1
ATOM 752 N N . LEU A 1 97 ? 8.181 6.675 -5.835 1.00 91.94 97 LEU A N 1
ATOM 753 C CA . LEU A 1 97 ? 8.512 7.066 -4.468 1.00 91.94 97 LEU A CA 1
ATOM 754 C C . LEU A 1 97 ? 9.645 6.213 -3.909 1.00 91.94 97 LEU A C 1
ATOM 756 O O . LEU A 1 97 ? 9.777 5.029 -4.236 1.00 91.94 97 LEU A O 1
ATOM 760 N N . THR A 1 98 ? 10.447 6.791 -3.017 1.00 92.31 98 THR A N 1
ATOM 761 C CA . THR A 1 98 ? 11.294 5.986 -2.136 1.00 92.31 98 THR A CA 1
ATOM 762 C C . THR A 1 98 ? 10.444 5.312 -1.054 1.00 92.31 98 THR A C 1
ATOM 764 O O . THR A 1 98 ? 9.322 5.731 -0.767 1.00 92.31 98 THR A O 1
ATOM 767 N N . ALA A 1 99 ? 10.985 4.283 -0.396 1.00 89.94 99 ALA A N 1
ATOM 768 C CA . ALA A 1 99 ? 10.323 3.695 0.769 1.00 89.94 99 ALA A CA 1
ATOM 769 C C . ALA A 1 99 ? 10.101 4.715 1.907 1.00 89.94 99 ALA A C 1
ATOM 771 O O . ALA A 1 99 ? 9.124 4.595 2.643 1.00 89.94 99 ALA A O 1
ATOM 772 N N . SER A 1 100 ? 10.983 5.718 2.042 1.00 91.62 100 SER A N 1
ATOM 773 C CA . SER A 1 100 ? 10.807 6.808 3.010 1.00 91.62 100 SER A CA 1
ATOM 774 C C . SER A 1 100 ? 9.649 7.711 2.607 1.00 91.62 100 SER A C 1
ATOM 776 O O . SER A 1 100 ? 8.773 7.944 3.426 1.00 91.62 100 SER A O 1
ATOM 778 N N . ASP A 1 101 ? 9.592 8.148 1.346 1.00 93.56 101 ASP A N 1
ATOM 779 C CA . ASP A 1 101 ? 8.515 9.033 0.880 1.00 93.56 101 ASP A CA 1
ATOM 780 C C . ASP A 1 101 ? 7.153 8.352 0.990 1.00 93.56 101 ASP A C 1
ATOM 782 O O . ASP A 1 101 ? 6.174 8.981 1.379 1.00 93.56 101 ASP A O 1
ATOM 786 N N . PHE A 1 102 ? 7.083 7.052 0.678 1.00 93.81 102 PHE A N 1
ATOM 787 C CA . PHE A 1 102 ? 5.855 6.283 0.843 1.00 93.81 102 PHE A CA 1
ATOM 788 C C . PHE A 1 102 ? 5.457 6.174 2.316 1.00 93.81 102 PHE A C 1
ATOM 790 O O . PHE A 1 102 ? 4.304 6.417 2.655 1.00 93.81 102 PHE A O 1
ATOM 797 N N . ARG A 1 103 ? 6.400 5.863 3.214 1.00 93.69 103 ARG A N 1
ATOM 798 C CA . ARG A 1 103 ? 6.137 5.867 4.660 1.00 93.69 103 ARG A CA 1
ATOM 799 C C . ARG A 1 103 ? 5.612 7.232 5.106 1.00 93.69 103 ARG A C 1
ATOM 801 O O . ARG A 1 103 ? 4.578 7.301 5.762 1.00 93.69 103 ARG A O 1
ATOM 808 N N . ASP A 1 104 ? 6.295 8.305 4.733 1.00 93.25 104 ASP A N 1
ATOM 809 C CA . ASP A 1 104 ? 5.945 9.660 5.149 1.00 93.25 104 ASP A CA 1
ATOM 810 C C . ASP A 1 104 ? 4.584 10.079 4.580 1.00 93.25 104 ASP A C 1
ATOM 812 O O . ASP A 1 104 ? 3.807 10.723 5.276 1.00 93.25 104 ASP A O 1
ATOM 816 N N . LEU A 1 105 ? 4.237 9.628 3.371 1.00 93.06 105 LEU A N 1
ATOM 817 C CA . LEU A 1 105 ? 2.912 9.795 2.776 1.00 93.06 105 LEU A CA 1
ATOM 818 C C . LEU A 1 105 ? 1.803 9.116 3.594 1.00 93.06 105 LEU A C 1
ATOM 820 O O . LEU A 1 105 ? 0.747 9.716 3.770 1.00 93.06 105 LEU A O 1
ATOM 824 N N . ILE A 1 106 ? 2.029 7.893 4.087 1.00 91.94 106 ILE A N 1
ATOM 825 C CA . ILE A 1 106 ? 1.045 7.158 4.902 1.00 91.94 106 ILE A CA 1
ATOM 826 C C . ILE A 1 106 ? 0.875 7.787 6.288 1.00 91.94 106 ILE A C 1
ATOM 828 O O . ILE A 1 106 ? -0.219 7.786 6.849 1.00 91.94 106 ILE A O 1
ATOM 832 N N . LEU A 1 107 ? 1.956 8.322 6.851 1.00 88.56 107 LEU A N 1
ATOM 833 C CA . LEU A 1 107 ? 1.947 8.909 8.191 1.00 88.56 107 LEU A CA 1
ATOM 834 C C . LEU A 1 107 ? 1.509 10.375 8.194 1.00 88.56 107 LEU A C 1
ATOM 836 O O . LEU A 1 107 ? 1.061 10.880 9.225 1.00 88.56 107 LEU A O 1
ATOM 840 N N . ALA A 1 108 ? 1.633 11.067 7.061 1.00 85.12 108 ALA A N 1
ATOM 841 C CA . ALA A 1 108 ? 1.210 12.449 6.918 1.00 85.12 108 ALA A CA 1
ATOM 842 C C . ALA A 1 108 ? -0.292 12.578 7.201 1.00 85.12 108 ALA A C 1
ATOM 844 O O . ALA A 1 108 ? -1.120 11.951 6.550 1.00 85.12 108 ALA A O 1
ATOM 845 N N . GLY A 1 109 ? -0.647 13.408 8.183 1.00 70.25 109 GLY A N 1
ATOM 846 C CA . GLY A 1 109 ? -2.042 13.642 8.566 1.00 70.25 109 GLY A CA 1
ATOM 847 C C . GLY A 1 109 ? -2.642 12.594 9.509 1.00 70.25 109 GLY A C 1
ATOM 848 O O . GLY A 1 109 ? -3.779 12.766 9.936 1.00 70.25 109 GLY A O 1
ATOM 849 N N . GLN A 1 110 ? -1.899 11.551 9.899 1.00 75.62 110 GLN A N 1
ATOM 850 C CA . GLN A 1 110 ? -2.317 10.651 10.978 1.00 75.62 110 GLN A CA 1
ATOM 851 C C . GLN A 1 110 ? -2.117 11.342 12.340 1.00 75.62 110 GLN A C 1
ATOM 853 O O . GLN A 1 110 ? -1.009 11.788 12.656 1.00 75.62 110 GLN A O 1
ATOM 858 N N . ALA A 1 111 ? -3.149 11.391 13.190 1.00 66.56 111 ALA A N 1
ATOM 859 C CA . ALA A 1 111 ? -2.964 11.742 14.602 1.00 66.56 111 ALA A CA 1
ATOM 860 C C . ALA A 1 111 ? -2.072 10.684 15.274 1.00 66.56 111 ALA A C 1
ATOM 862 O O . ALA A 1 111 ? -2.232 9.505 14.999 1.00 66.56 111 ALA A O 1
ATOM 863 N N . ARG A 1 112 ? -1.114 11.063 16.129 1.00 65.94 112 ARG A N 1
ATOM 864 C CA . ARG A 1 112 ? -0.213 10.091 16.784 1.00 65.94 112 ARG A CA 1
ATOM 865 C C . ARG A 1 112 ? -0.914 9.388 17.957 1.00 65.94 112 ARG A C 1
ATOM 867 O O . ARG A 1 112 ? -1.658 10.028 18.694 1.00 65.94 112 ARG A O 1
ATOM 874 N N . GLY A 1 113 ? -0.633 8.099 18.164 1.00 63.75 113 GLY A N 1
ATOM 875 C CA . GLY A 1 113 ? -1.166 7.313 19.288 1.00 63.75 113 GLY A CA 1
ATOM 876 C C . GLY A 1 113 ? -2.566 6.742 19.032 1.00 63.75 113 GLY A C 1
ATOM 877 O O . GLY A 1 113 ? -2.881 6.331 17.918 1.00 63.75 113 GLY A O 1
ATOM 878 N N . GLU A 1 114 ? -3.421 6.712 20.058 1.00 58.81 114 GLU A N 1
ATOM 879 C CA . GLU A 1 114 ? -4.766 6.101 20.001 1.00 58.81 114 GLU A CA 1
ATOM 880 C C . GLU A 1 114 ? -5.721 6.766 18.988 1.00 58.81 114 GLU A C 1
ATOM 882 O O . GLU A 1 114 ? -6.741 6.184 18.622 1.00 58.81 114 GLU A O 1
ATOM 887 N N . GLY A 1 115 ? -5.363 7.949 18.478 1.00 65.69 115 GLY A N 1
ATOM 888 C CA . GLY A 1 115 ? -6.099 8.675 17.443 1.00 65.69 115 GLY A CA 1
ATOM 889 C C . GLY A 1 115 ? -5.780 8.280 15.995 1.00 65.69 115 GLY A C 1
ATOM 890 O O . GLY A 1 115 ? -6.365 8.878 15.095 1.00 65.69 115 GLY A O 1
ATOM 891 N N . GLN A 1 116 ? -4.878 7.322 15.730 1.00 73.94 116 GLN A N 1
ATOM 892 C CA . GLN A 1 116 ? -4.560 6.915 14.351 1.00 73.94 116 GLN A CA 1
ATOM 893 C C . GLN A 1 116 ? -5.781 6.281 13.661 1.00 73.94 116 GLN A C 1
ATOM 895 O O . GLN A 1 116 ? -6.263 5.233 14.117 1.00 73.94 116 GLN A O 1
ATOM 900 N N . PRO A 1 117 ? -6.289 6.862 12.553 1.00 82.88 117 PRO A N 1
ATOM 901 C CA . PRO A 1 117 ? -7.393 6.257 11.826 1.00 82.88 117 PRO A CA 1
ATOM 902 C C . PRO A 1 117 ? -6.948 4.945 11.174 1.00 82.88 117 PRO A C 1
ATOM 904 O O . PRO A 1 117 ? -7.646 3.945 11.323 1.00 82.88 117 PRO A O 1
ATOM 907 N N . ILE A 1 118 ? -5.756 4.882 10.566 1.00 90.94 118 ILE A N 1
ATOM 908 C CA . ILE A 1 118 ? -5.284 3.663 9.899 1.00 90.94 118 ILE A CA 1
ATOM 909 C C . ILE A 1 118 ? -4.754 2.655 10.923 1.00 90.94 118 ILE A C 1
ATOM 911 O O . ILE A 1 118 ? -3.784 2.904 11.636 1.00 90.94 118 ILE A O 1
ATOM 915 N N . ARG A 1 119 ? -5.385 1.480 10.969 1.00 91.19 119 ARG A N 1
ATOM 916 C CA . ARG A 1 119 ? -5.033 0.362 11.861 1.00 91.19 119 ARG A CA 1
ATOM 917 C C . ARG A 1 119 ? -4.314 -0.764 11.129 1.00 91.19 119 ARG A C 1
ATOM 919 O O . ARG A 1 119 ? -3.563 -1.510 11.750 1.00 91.19 119 ARG A O 1
ATOM 926 N N . LEU A 1 120 ? -4.551 -0.883 9.825 1.00 94.00 120 LEU A N 1
ATOM 927 C CA . LEU A 1 120 ? -3.992 -1.928 8.982 1.00 94.00 120 LEU A CA 1
ATOM 928 C C . LEU A 1 120 ? -3.580 -1.356 7.624 1.00 94.00 120 LEU A C 1
ATOM 930 O O . LEU A 1 120 ? -4.366 -0.679 6.962 1.00 94.00 120 LEU A O 1
ATOM 934 N N . VAL A 1 121 ? -2.367 -1.688 7.189 1.00 95.44 121 VAL A N 1
ATOM 935 C CA . VAL A 1 121 ? -1.924 -1.493 5.805 1.00 95.44 121 VAL A CA 1
ATOM 936 C C . VAL A 1 121 ? -1.687 -2.857 5.165 1.00 95.44 121 VAL A C 1
ATOM 938 O O . VAL A 1 121 ? -0.891 -3.653 5.652 1.00 95.44 121 VAL A O 1
ATOM 941 N N . PHE A 1 122 ? -2.378 -3.134 4.067 1.00 94.62 122 PHE A N 1
ATOM 942 C CA . PHE A 1 122 ? -2.229 -4.347 3.275 1.00 94.62 122 PHE A CA 1
ATOM 943 C C . PHE A 1 122 ? -1.515 -4.001 1.969 1.00 94.62 122 PHE A C 1
ATOM 945 O O . PHE A 1 122 ? -2.006 -3.171 1.208 1.00 94.62 122 PHE A O 1
ATOM 952 N N . ILE A 1 123 ? -0.371 -4.629 1.697 1.00 92.81 123 ILE A N 1
ATOM 953 C CA . ILE A 1 123 ? 0.445 -4.366 0.507 1.00 92.81 123 ILE A CA 1
ATOM 954 C C . ILE A 1 123 ? 0.502 -5.622 -0.363 1.00 92.81 123 ILE A C 1
ATOM 956 O O . ILE A 1 123 ? 1.261 -6.553 -0.089 1.00 92.81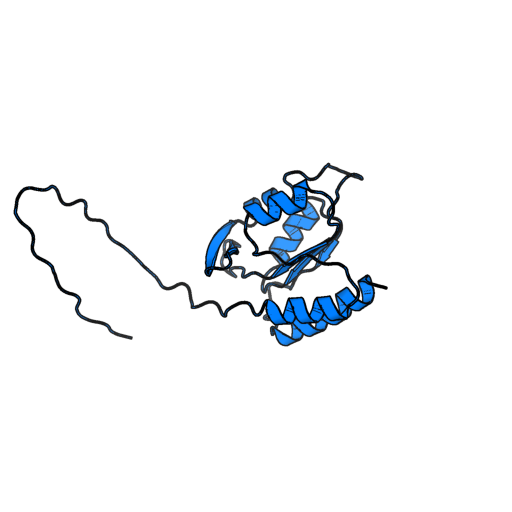 123 ILE A O 1
ATOM 960 N N . SER A 1 124 ? -0.276 -5.619 -1.442 1.00 88.88 124 SER A N 1
ATOM 961 C CA . SER A 1 124 ? -0.244 -6.628 -2.499 1.00 88.88 124 SER A CA 1
ATOM 962 C C . SER A 1 124 ? 0.768 -6.218 -3.572 1.00 88.88 124 SER A C 1
ATOM 964 O O . SER A 1 124 ? 0.437 -5.628 -4.600 1.00 88.88 124 SER A O 1
ATOM 966 N N . SER A 1 125 ? 2.044 -6.458 -3.272 1.00 86.38 125 SER A N 1
ATOM 967 C CA . SER A 1 125 ? 3.173 -6.262 -4.186 1.00 86.38 125 SER A CA 1
ATOM 968 C C . SER A 1 125 ? 4.276 -7.248 -3.838 1.00 86.38 125 SER A C 1
ATOM 970 O O . SER A 1 125 ? 4.598 -7.415 -2.656 1.00 86.38 125 SER A O 1
ATOM 972 N N . CYS A 1 126 ? 4.912 -7.837 -4.852 1.00 81.69 126 CYS A N 1
ATOM 973 C CA . CYS A 1 126 ? 6.161 -8.583 -4.682 1.00 81.69 126 CYS A CA 1
ATOM 974 C C . CYS A 1 126 ? 7.193 -7.715 -3.950 1.00 81.69 126 CYS A C 1
ATOM 976 O O . CYS A 1 126 ? 7.150 -6.493 -4.067 1.00 81.69 126 CYS A O 1
ATOM 978 N N . HIS A 1 127 ? 8.106 -8.321 -3.189 1.00 83.38 127 HIS A N 1
ATOM 979 C CA . HIS A 1 127 ? 9.186 -7.600 -2.497 1.00 83.38 127 HIS A CA 1
ATOM 980 C C . HIS A 1 127 ? 8.724 -6.428 -1.605 1.00 83.38 127 HIS A C 1
ATOM 982 O O . HIS A 1 127 ? 9.390 -5.396 -1.503 1.00 83.38 127 HIS A O 1
ATOM 988 N N . SER A 1 128 ? 7.545 -6.544 -0.988 1.00 88.94 128 SER A N 1
ATOM 989 C CA . SER A 1 128 ? 6.976 -5.494 -0.131 1.00 88.94 128 SER A CA 1
ATOM 990 C C . SER A 1 128 ? 7.391 -5.609 1.336 1.00 88.94 128 SER A C 1
ATOM 992 O O . SER A 1 128 ? 7.067 -4.717 2.118 1.00 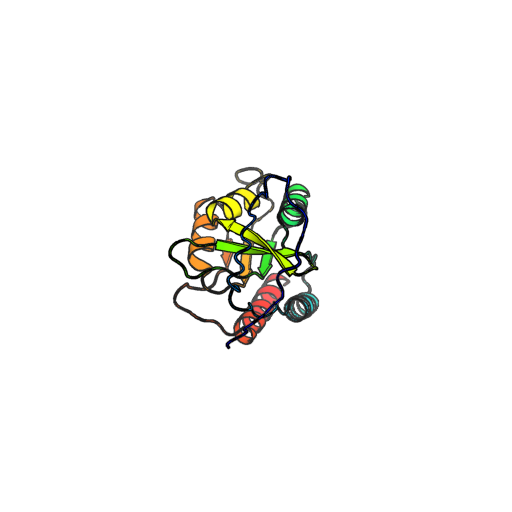88.94 128 SER A O 1
ATOM 994 N N . PHE A 1 129 ? 8.126 -6.652 1.732 1.00 90.69 129 PHE A N 1
ATOM 995 C CA . PHE A 1 129 ? 8.484 -6.894 3.131 1.00 90.69 129 PHE A CA 1
ATOM 996 C C . PHE A 1 129 ? 9.256 -5.735 3.761 1.00 90.69 129 PHE A C 1
ATOM 998 O O . PHE A 1 129 ? 8.861 -5.237 4.813 1.00 90.69 129 PHE A O 1
ATOM 1005 N N . THR A 1 130 ? 10.299 -5.233 3.094 1.00 90.12 130 THR A N 1
ATOM 1006 C CA . THR A 1 130 ? 11.071 -4.085 3.604 1.00 90.12 130 THR A CA 1
ATOM 1007 C C . THR A 1 130 ? 10.205 -2.830 3.734 1.00 90.12 130 THR A C 1
ATOM 1009 O O . THR A 1 130 ? 10.333 -2.087 4.706 1.00 90.12 130 THR A O 1
ATOM 1012 N N . LEU A 1 131 ? 9.275 -2.613 2.797 1.00 91.62 131 LEU A N 1
ATOM 1013 C CA . LEU A 1 131 ? 8.315 -1.513 2.892 1.00 91.62 131 LEU A CA 1
ATOM 1014 C C . LEU A 1 131 ? 7.414 -1.678 4.118 1.00 91.62 131 LEU A C 1
ATOM 1016 O O . LEU A 1 131 ? 7.194 -0.727 4.865 1.00 91.62 131 LEU A O 1
ATOM 1020 N N . GLY A 1 132 ? 6.928 -2.900 4.341 1.00 93.62 132 GLY A N 1
ATOM 1021 C CA 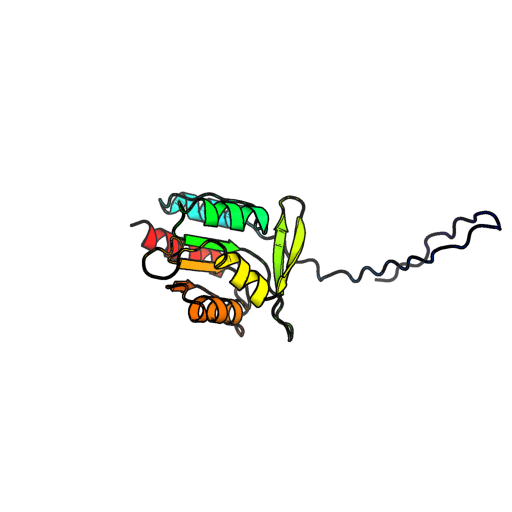. GLY A 1 132 ? 6.078 -3.223 5.475 1.00 93.62 132 GLY A CA 1
ATOM 1022 C C . GLY A 1 132 ? 6.787 -3.043 6.816 1.00 93.62 132 GLY A C 1
ATOM 1023 O O . GLY A 1 132 ? 6.211 -2.468 7.737 1.00 93.62 132 GLY A O 1
ATOM 1024 N N . GLN A 1 133 ? 8.063 -3.429 6.904 1.00 93.50 133 GLN A N 1
ATOM 1025 C CA . GLN A 1 133 ? 8.894 -3.186 8.085 1.00 93.50 133 GLN A CA 1
ATOM 1026 C C . GLN A 1 133 ? 9.035 -1.692 8.390 1.00 93.50 133 GLN A C 1
ATOM 1028 O O . GLN A 1 133 ? 8.918 -1.298 9.548 1.00 93.50 133 GLN A O 1
ATOM 1033 N N . HIS A 1 134 ? 9.238 -0.850 7.372 1.00 92.38 134 HIS A N 1
ATOM 1034 C CA . HIS A 1 134 ? 9.331 0.599 7.568 1.00 92.38 134 HIS A CA 1
ATOM 1035 C C . HIS A 1 134 ? 8.031 1.203 8.115 1.00 92.38 134 HIS A C 1
ATOM 1037 O O . HIS A 1 134 ? 8.088 2.104 8.948 1.00 92.38 134 HIS A O 1
ATOM 1043 N N . LEU A 1 135 ? 6.870 0.714 7.670 1.00 93.56 135 LEU A N 1
ATOM 1044 C CA . LEU A 1 135 ? 5.571 1.169 8.175 1.00 93.56 135 LEU A CA 1
ATOM 1045 C C . LEU A 1 135 ? 5.322 0.707 9.613 1.00 93.56 135 LEU A C 1
ATOM 1047 O O . LEU A 1 135 ? 4.921 1.512 10.452 1.00 93.56 135 LEU A O 1
ATOM 1051 N N . ALA A 1 136 ? 5.601 -0.564 9.909 1.00 93.75 136 ALA A N 1
ATOM 1052 C CA . ALA A 1 136 ? 5.449 -1.117 11.251 1.00 93.75 136 ALA A CA 1
ATOM 1053 C C . ALA A 1 136 ? 6.366 -0.402 12.257 1.00 93.75 136 ALA A C 1
ATOM 1055 O O . ALA A 1 136 ? 5.914 0.032 13.314 1.00 93.75 136 ALA A O 1
ATOM 1056 N N . ALA A 1 137 ? 7.637 -0.185 11.896 1.00 91.88 137 ALA A N 1
ATOM 1057 C CA . ALA A 1 137 ? 8.596 0.557 12.719 1.00 91.88 137 ALA A CA 1
ATOM 1058 C C . ALA A 1 137 ? 8.176 2.015 12.960 1.00 91.88 137 ALA A C 1
ATOM 1060 O O . ALA A 1 137 ? 8.549 2.610 13.968 1.00 91.88 137 ALA A O 1
ATOM 1061 N N . ALA A 1 138 ? 7.388 2.589 12.051 1.00 89.50 138 ALA A N 1
ATOM 1062 C CA . ALA A 1 138 ? 6.866 3.941 12.176 1.00 89.50 138 ALA A CA 1
ATOM 1063 C C . ALA A 1 138 ? 5.510 4.025 12.901 1.00 89.50 138 ALA A C 1
ATOM 1065 O O . ALA A 1 138 ? 4.924 5.105 12.990 1.00 89.50 138 ALA A O 1
ATOM 1066 N N . GLY A 1 139 ? 5.029 2.903 13.446 1.00 89.50 139 GLY A N 1
ATOM 1067 C CA . GLY A 1 139 ? 3.879 2.849 14.343 1.00 89.50 139 GLY A CA 1
ATOM 1068 C C . GLY A 1 139 ? 2.567 2.406 13.703 1.00 89.50 139 GLY A C 1
ATOM 1069 O O . GLY A 1 139 ? 1.548 2.448 14.383 1.00 89.50 139 GLY A O 1
ATOM 1070 N N . VAL A 1 140 ? 2.553 1.966 12.438 1.00 91.69 140 VAL A N 1
ATOM 1071 C CA . VAL A 1 140 ? 1.350 1.340 11.864 1.00 91.69 140 VAL A CA 1
ATOM 1072 C C . VAL A 1 140 ? 1.070 0.027 12.617 1.00 91.69 140 VAL A C 1
ATOM 1074 O O . VAL A 1 140 ? 1.941 -0.845 12.605 1.00 91.69 140 VAL A O 1
ATOM 1077 N N . PRO A 1 141 ? -0.111 -0.159 13.247 1.00 92.62 141 PRO A N 1
ATOM 1078 C CA . PRO A 1 141 ? -0.333 -1.289 14.157 1.00 92.62 141 PRO A CA 1
ATOM 1079 C C . PRO A 1 141 ? -0.205 -2.664 13.496 1.00 92.62 141 PRO A C 1
ATOM 1081 O O . PRO A 1 141 ? 0.370 -3.585 14.075 1.00 92.62 141 PRO A O 1
ATOM 1084 N N . HIS A 1 142 ? -0.731 -2.804 12.278 1.00 94.75 142 HIS A N 1
ATOM 1085 C CA . HIS A 1 142 ? -0.675 -4.048 11.521 1.00 94.75 142 HIS A CA 1
ATOM 1086 C C . HIS A 1 142 ? -0.281 -3.783 10.072 1.00 94.75 142 HIS A C 1
ATOM 1088 O O . HIS A 1 142 ? -0.815 -2.880 9.423 1.00 94.75 142 HIS A O 1
ATOM 1094 N N . VAL A 1 143 ? 0.630 -4.603 9.547 1.00 96.44 143 VAL A N 1
ATOM 1095 C CA . VAL A 1 143 ? 1.041 -4.543 8.145 1.00 96.44 143 VAL A CA 1
ATOM 1096 C C . VAL A 1 143 ? 1.070 -5.944 7.549 1.00 96.44 143 VAL A C 1
ATOM 1098 O O . VAL A 1 143 ? 1.729 -6.835 8.082 1.00 96.44 143 VAL A O 1
ATOM 1101 N N . VAL A 1 144 ? 0.366 -6.132 6.435 1.00 95.12 144 VAL A N 1
ATOM 1102 C CA . VAL A 1 144 ? 0.403 -7.359 5.629 1.00 95.12 144 VAL A CA 1
ATOM 1103 C C . VAL A 1 144 ? 1.250 -7.091 4.392 1.00 95.12 144 VAL A C 1
ATOM 1105 O O . VAL A 1 144 ? 1.028 -6.109 3.686 1.00 95.12 144 VAL A O 1
ATOM 1108 N N . CYS A 1 145 ? 2.241 -7.944 4.146 1.00 93.25 145 CYS A N 1
ATOM 1109 C CA . CYS A 1 145 ? 3.196 -7.802 3.050 1.00 93.25 145 CYS A CA 1
ATOM 1110 C C . CYS A 1 145 ? 3.691 -9.171 2.565 1.00 93.25 145 CYS A C 1
ATOM 1112 O O . CYS A 1 145 ? 3.461 -10.199 3.206 1.00 93.25 145 CYS A O 1
ATOM 1114 N N . ILE A 1 146 ? 4.389 -9.167 1.432 1.00 89.56 146 ILE A N 1
ATOM 1115 C CA . ILE A 1 146 ? 4.971 -10.345 0.787 1.00 89.56 146 ILE A CA 1
ATOM 1116 C C . ILE A 1 146 ? 6.484 -10.341 1.025 1.00 89.56 146 ILE A C 1
ATOM 1118 O O . ILE A 1 146 ? 7.138 -9.315 0.816 1.00 89.56 146 ILE A O 1
ATOM 1122 N N . ARG A 1 147 ? 7.038 -11.485 1.455 1.00 83.25 147 ARG A N 1
ATOM 1123 C CA . ARG A 1 147 ? 8.483 -11.674 1.685 1.00 83.25 147 ARG A CA 1
ATOM 1124 C C . ARG A 1 147 ? 9.307 -11.326 0.444 1.00 83.25 147 ARG A C 1
ATOM 1126 O O . ARG A 1 147 ? 8.857 -11.511 -0.683 1.00 83.25 147 ARG A O 1
ATOM 1133 N N . ASN A 1 148 ? 10.520 -10.814 0.653 1.00 71.44 148 ASN A N 1
ATOM 1134 C CA . ASN A 1 148 ? 11.365 -10.330 -0.439 1.00 71.44 148 ASN A CA 1
ATOM 1135 C C . ASN A 1 148 ? 11.924 -11.453 -1.313 1.00 71.44 148 ASN A C 1
ATOM 1137 O O . ASN A 1 148 ? 12.229 -11.215 -2.477 1.00 71.44 148 ASN A O 1
ATOM 1141 N N . GLU A 1 149 ? 12.059 -12.654 -0.769 1.00 67.44 149 GLU A N 1
ATOM 1142 C CA . GLU A 1 149 ? 12.628 -13.810 -1.457 1.00 67.44 149 GLU A CA 1
ATOM 1143 C C . GLU A 1 149 ? 11.573 -14.567 -2.278 1.00 67.44 149 GLU A C 1
ATOM 1145 O O . GLU A 1 149 ? 11.920 -15.369 -3.144 1.00 67.44 149 GLU A O 1
ATOM 1150 N N . ASP A 1 150 ? 10.290 -14.279 -2.044 1.00 66.50 150 ASP A N 1
ATOM 1151 C CA . ASP A 1 150 ? 9.172 -14.965 -2.676 1.00 66.50 150 ASP A CA 1
ATOM 1152 C C . ASP A 1 150 ? 8.689 -14.179 -3.903 1.00 66.50 150 ASP A C 1
ATOM 1154 O O . ASP A 1 150 ? 8.174 -13.062 -3.806 1.00 66.50 150 ASP A O 1
ATOM 1158 N N . SER A 1 151 ? 8.791 -14.789 -5.083 1.00 68.44 151 SER A N 1
ATOM 1159 C CA . SER A 1 151 ? 7.974 -14.386 -6.226 1.00 68.44 151 SER A CA 1
ATOM 1160 C C . SER A 1 151 ? 6.603 -15.042 -6.086 1.00 68.44 151 SER A C 1
ATOM 1162 O O . SER A 1 151 ? 6.490 -16.267 -6.173 1.00 68.44 151 SER A O 1
ATOM 1164 N N . VAL A 1 152 ? 5.565 -14.241 -5.860 1.00 73.62 152 VAL A N 1
ATOM 1165 C CA . VAL A 1 152 ? 4.199 -14.739 -5.666 1.00 73.62 152 VAL A CA 1
ATOM 1166 C C . VAL A 1 152 ? 3.407 -14.550 -6.952 1.00 73.62 152 VAL A C 1
ATOM 1168 O O . VAL A 1 152 ? 3.478 -13.504 -7.590 1.00 73.62 152 VAL A O 1
ATOM 1171 N N . LEU A 1 153 ? 2.668 -15.586 -7.349 1.00 78.75 153 LEU A N 1
ATOM 1172 C CA . LEU A 1 153 ? 1.742 -15.509 -8.474 1.00 78.75 153 LEU A CA 1
ATOM 1173 C C . LEU A 1 153 ? 0.552 -14.617 -8.112 1.00 78.75 153 LEU A C 1
ATOM 1175 O O . LEU A 1 153 ? -0.010 -14.759 -7.025 1.00 78.75 153 LEU A O 1
ATOM 1179 N N . ASP A 1 154 ? 0.089 -13.802 -9.060 1.00 76.44 154 ASP A N 1
ATOM 1180 C CA . ASP A 1 154 ? -1.097 -12.951 -8.885 1.00 76.44 154 ASP A CA 1
ATOM 1181 C C . ASP A 1 154 ? -2.313 -13.747 -8.376 1.00 76.44 154 ASP A C 1
ATOM 1183 O O . ASP A 1 154 ? -3.029 -13.299 -7.483 1.00 76.44 154 ASP A O 1
ATOM 1187 N N . SER A 1 155 ? -2.516 -14.972 -8.875 1.00 81.06 155 SER A N 1
ATOM 1188 C CA . SER A 1 155 ? -3.609 -15.857 -8.443 1.00 81.06 155 SER A CA 1
ATOM 1189 C C . SER A 1 155 ? -3.524 -16.247 -6.963 1.00 81.06 155 SER A C 1
ATOM 1191 O O . SER A 1 155 ? -4.550 -16.426 -6.301 1.00 81.06 155 SER A O 1
ATOM 1193 N N . SER A 1 156 ? -2.308 -16.382 -6.432 1.00 85.25 156 SER A N 1
ATOM 1194 C CA . SER A 1 156 ? -2.077 -16.684 -5.019 1.00 85.25 156 SER A CA 1
ATOM 1195 C C . SER A 1 156 ? -2.377 -15.465 -4.149 1.00 85.25 156 SER A C 1
ATOM 1197 O O . SER A 1 156 ? -3.050 -15.613 -3.128 1.00 85.25 156 SER A O 1
ATOM 1199 N N . CYS A 1 157 ? -1.964 -14.266 -4.582 1.00 83.56 157 CYS A N 1
ATOM 1200 C CA . CYS A 1 157 ? -2.326 -13.008 -3.921 1.00 83.56 157 CYS A CA 1
ATOM 1201 C C . CYS A 1 157 ? -3.848 -12.834 -3.870 1.00 83.56 157 CYS A C 1
ATOM 1203 O O . CYS A 1 157 ? -4.402 -12.653 -2.792 1.00 83.56 157 CYS A O 1
ATOM 1205 N N . GLN A 1 158 ? -4.536 -13.013 -5.002 1.00 84.56 158 GLN A N 1
ATOM 1206 C CA . GLN A 1 158 ? -5.998 -12.908 -5.086 1.00 84.56 158 GLN A CA 1
ATOM 1207 C C . GLN A 1 158 ? -6.717 -13.899 -4.159 1.00 84.56 158 GLN A C 1
ATOM 1209 O O . GLN A 1 158 ? -7.689 -13.547 -3.489 1.00 84.56 158 GLN A O 1
ATOM 1214 N N . THR A 1 159 ? -6.238 -15.147 -4.097 1.00 88.56 159 THR A N 1
ATOM 1215 C CA . THR A 1 159 ? -6.816 -16.171 -3.213 1.00 88.56 159 THR A CA 1
ATOM 1216 C C . THR A 1 159 ? -6.653 -15.776 -1.747 1.00 88.56 159 THR A C 1
ATOM 1218 O O . THR A 1 159 ? -7.613 -15.838 -0.976 1.00 88.56 159 THR A O 1
ATOM 1221 N N . PHE A 1 160 ? -5.456 -15.329 -1.365 1.00 90.69 160 PHE A N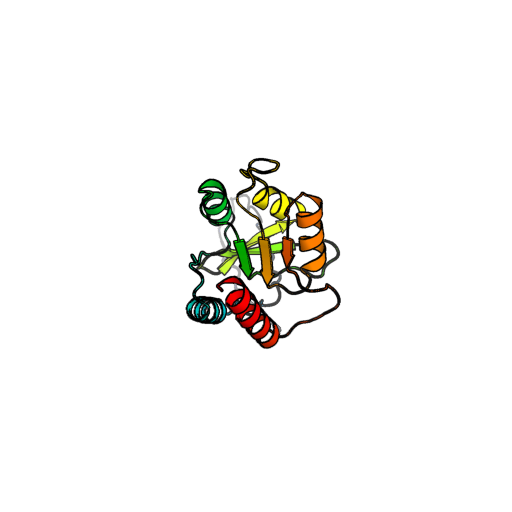 1
ATOM 1222 C CA . PHE A 1 160 ? -5.184 -14.874 -0.008 1.00 90.69 160 PHE A CA 1
ATOM 1223 C C . PHE A 1 160 ? -6.016 -13.637 0.357 1.00 90.69 160 PHE A C 1
ATOM 1225 O O . PHE A 1 160 ? -6.695 -13.655 1.380 1.00 90.69 160 PHE A O 1
ATOM 1232 N N . GLU A 1 161 ? -6.033 -12.610 -0.498 1.00 89.94 161 GLU A N 1
ATOM 1233 C CA . GLU A 1 161 ? -6.836 -11.391 -0.331 1.00 89.94 161 GLU A CA 1
ATOM 1234 C C . GLU A 1 161 ? -8.310 -11.725 -0.093 1.00 89.94 161 GLU A C 1
ATOM 1236 O O . GLU A 1 161 ? -8.908 -11.245 0.871 1.00 89.94 161 GLU A O 1
ATOM 1241 N N . ARG A 1 162 ? -8.887 -12.613 -0.915 1.00 88.75 162 ARG A N 1
ATOM 1242 C CA . ARG A 1 162 ? -10.277 -13.055 -0.760 1.00 88.75 162 ARG A CA 1
ATOM 1243 C C . ARG A 1 162 ? -10.535 -13.607 0.634 1.00 88.75 162 ARG A C 1
ATOM 1245 O O . ARG A 1 162 ? -11.463 -13.165 1.304 1.00 88.75 162 ARG A O 1
ATOM 1252 N N . HIS A 1 163 ? -9.750 -14.592 1.062 1.00 92.25 163 HIS A N 1
ATOM 1253 C CA . HIS A 1 163 ? -9.968 -15.235 2.355 1.00 92.25 163 HIS A CA 1
ATOM 1254 C C . HIS A 1 163 ? -9.690 -14.289 3.524 1.00 92.25 163 HIS A C 1
ATOM 1256 O O . HIS A 1 163 ? -10.444 -14.301 4.495 1.00 92.25 163 HIS A O 1
ATOM 1262 N N . PHE A 1 164 ? -8.669 -13.439 3.403 1.00 93.12 164 PHE A N 1
ATOM 1263 C CA . PHE A 1 164 ? -8.322 -12.437 4.401 1.00 93.12 164 PHE A CA 1
ATOM 1264 C C . PHE A 1 164 ? -9.477 -11.455 4.634 1.00 93.12 164 PHE A C 1
ATOM 1266 O O . PHE A 1 164 ? -9.944 -11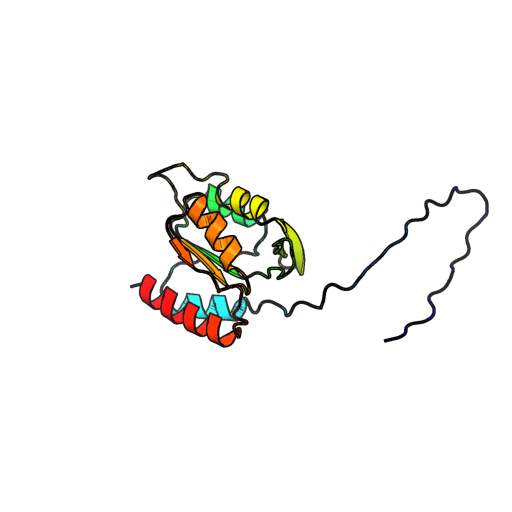.310 5.762 1.00 93.12 164 PHE A O 1
ATOM 1273 N N . PHE A 1 165 ? -9.997 -10.832 3.573 1.00 91.00 165 PHE A N 1
ATOM 1274 C CA . PHE A 1 165 ? -11.079 -9.855 3.705 1.00 91.00 165 PHE A CA 1
ATOM 1275 C C . PHE A 1 165 ? -12.428 -10.500 4.049 1.00 91.00 165 PHE A C 1
ATOM 1277 O O . PHE A 1 165 ? -13.203 -9.899 4.785 1.00 91.00 165 PHE A O 1
ATOM 1284 N N . VAL A 1 166 ? -12.706 -11.737 3.610 1.00 89.19 166 VAL A N 1
ATOM 1285 C CA . VAL A 1 166 ? -13.892 -12.489 4.078 1.00 89.19 166 VAL A CA 1
ATOM 1286 C C . VAL A 1 166 ? -13.827 -12.755 5.582 1.00 89.19 166 VAL A C 1
ATOM 1288 O O . VAL A 1 166 ? -14.852 -12.685 6.252 1.00 89.19 166 VAL A O 1
ATOM 1291 N N . ALA A 1 167 ? -12.651 -13.091 6.114 1.00 89.75 167 ALA A N 1
ATOM 1292 C CA . ALA A 1 167 ? -12.485 -13.326 7.545 1.00 89.75 167 ALA A CA 1
ATOM 1293 C C . ALA A 1 167 ? -12.590 -12.030 8.361 1.00 89.75 167 ALA A C 1
ATOM 1295 O O . ALA A 1 167 ? -13.050 -12.077 9.494 1.00 89.75 167 ALA A O 1
ATOM 1296 N N . LEU A 1 168 ? -12.181 -10.896 7.784 1.00 87.81 168 L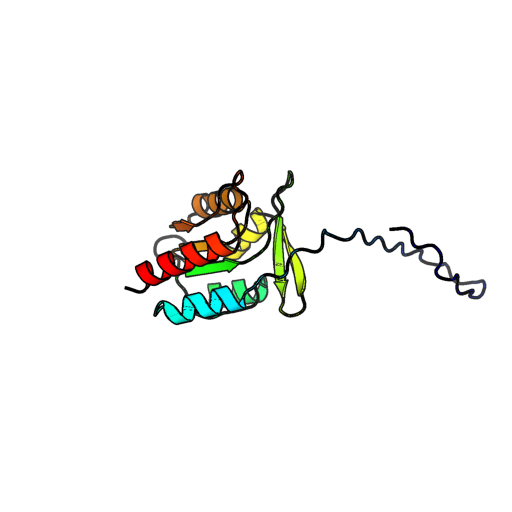EU A N 1
ATOM 1297 C CA . LEU A 1 168 ? -12.191 -9.592 8.447 1.00 87.81 168 LEU A CA 1
ATOM 1298 C C . LEU A 1 168 ? -13.556 -8.887 8.410 1.00 87.81 168 LEU A C 1
ATOM 1300 O O . LEU A 1 168 ? -13.854 -8.095 9.294 1.00 87.81 168 LEU A O 1
ATOM 1304 N N . GLY A 1 169 ? -14.366 -9.138 7.378 1.00 75.50 169 GLY A N 1
ATOM 1305 C CA . GLY A 1 169 ? -15.719 -8.586 7.237 1.00 75.50 169 GLY A CA 1
ATOM 1306 C C . GLY A 1 169 ? -16.801 -9.320 8.038 1.00 75.50 169 GLY A C 1
ATOM 1307 O O . GLY A 1 169 ? -17.980 -9.018 7.864 1.00 75.50 169 GLY A O 1
ATOM 1308 N N . ARG A 1 170 ? -16.418 -10.303 8.860 1.00 59.28 170 ARG A N 1
ATOM 1309 C CA . ARG A 1 170 ? -17.288 -11.040 9.786 1.00 59.28 170 ARG A CA 1
ATOM 1310 C C . ARG A 1 170 ? -17.036 -10.580 11.212 1.00 59.28 170 ARG A C 1
ATOM 1312 O O . ARG A 1 170 ? -18.026 -10.549 11.971 1.00 59.28 170 ARG A O 1
#

InterPro domains:
  IPR024983 CHAT domain [PF12770] (43-166)

Foldseek 3Di:
DDDDDDDDDDDDPDDPDPDDDDDDDDDPPPPDDPVVLLVVLLVVQLDDDDDAQQDLVVLLVVQQVLPAQEAEDDFEWDLDPWIWTWGAHPVGDTDIDGLVRVLCSNCVNADPDPRGSHQEYEYPYAQCVVSQVSNVVVPNNYYHDHHNVDDDDPVRSSVCSNVVSNVVSD

Organism: Alexandrium catenella (NCBI:txid2925)

Secondary structure (DSSP, 8-state):
------------TTS--------------PPPP-HHHHHHHHHTTT---------HHHHHHHHHH---SEEEEE-EE--SSS-EEEEE-TT--EEEEEHHHHHHHHHTTPPSGGG-S--EEEEESTT-HHHHHHHHHTT-SEEE---TT----HHHHHHHHHHHHHHHT-

Sequence (170 aa):
LHAELLERGGFAPGVQELQVDLFFSGLRKMPRLRVEDAIRTLRGTGCEFSARAATTENIRTLIAAGDCRILHFSFHTSSAQSLRVFLEDIHGKAHILTASDFRDLILAGQARGEGQPIRLVFISSCHSFTLGQHLAAAGVPHVVCIRNEDSVLDSSCQTFERHFFVALGR

pLDDT: mean 78.01, std 17.9, range [26.83, 96.44]